Protein AF-A0A0T5ZZI3-F1 (afdb_monomer_lite)

Radius of gyration: 17.35 Å; chains: 1; bounding box: 36×36×46 Å

Structure (mmCIF, N/CA/C/O backbone):
data_AF-A0A0T5ZZI3-F1
#
_entry.id   AF-A0A0T5ZZI3-F1
#
loop_
_atom_site.group_PDB
_atom_site.id
_atom_site.type_symbol
_atom_site.label_atom_id
_atom_site.label_alt_id
_atom_site.label_comp_id
_ato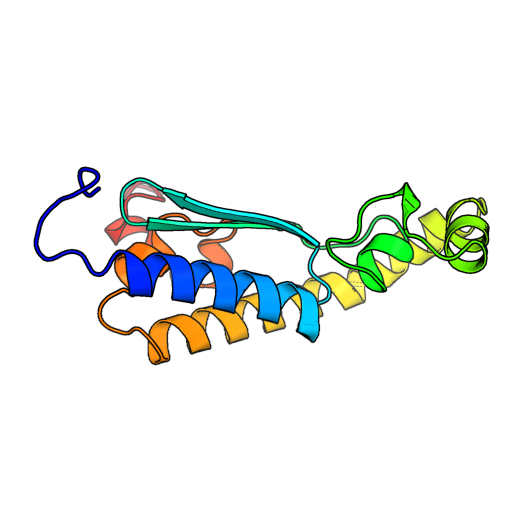m_site.label_asym_id
_atom_site.label_entity_id
_atom_site.label_seq_id
_atom_site.pdbx_PDB_ins_code
_atom_site.Cartn_x
_atom_site.Cartn_y
_atom_site.Cartn_z
_atom_site.occupancy
_atom_site.B_iso_or_equiv
_atom_site.auth_seq_id
_atom_site.auth_comp_id
_atom_site.auth_asy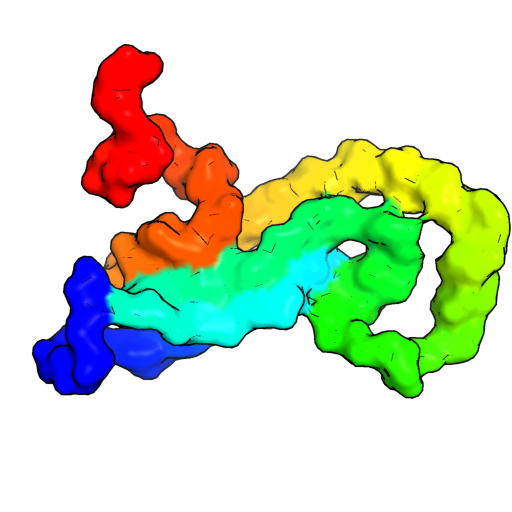m_id
_atom_site.auth_atom_id
_atom_site.pdbx_PDB_model_num
ATOM 1 N N . MET A 1 1 ? -2.257 -2.668 22.401 1.00 60.91 1 MET A N 1
ATOM 2 C CA . MET A 1 1 ? -2.099 -3.976 21.732 1.00 60.91 1 MET A CA 1
ATOM 3 C C . MET A 1 1 ? -3.069 -4.932 22.376 1.00 60.91 1 MET A C 1
ATOM 5 O O . MET A 1 1 ? -3.108 -4.968 23.602 1.00 60.91 1 MET A O 1
ATOM 9 N N . HIS A 1 2 ? -3.834 -5.647 21.559 1.00 71.31 2 HIS A N 1
ATOM 10 C CA . HIS A 1 2 ? -4.819 -6.612 22.033 1.00 71.31 2 HIS A CA 1
ATOM 11 C C . HIS A 1 2 ? -4.182 -7.986 22.211 1.00 71.31 2 HIS A C 1
ATOM 13 O O . HIS A 1 2 ? -3.252 -8.357 21.486 1.00 71.31 2 HIS A O 1
ATOM 19 N N . VAL A 1 3 ? -4.686 -8.747 23.180 1.00 72.06 3 VAL A N 1
ATOM 20 C CA . VAL A 1 3 ? -4.307 -10.156 23.338 1.00 72.06 3 VAL A CA 1
ATOM 21 C C . VAL A 1 3 ? -5.162 -10.984 22.385 1.00 72.06 3 VAL A C 1
ATOM 23 O O . VAL A 1 3 ? -6.356 -10.744 22.240 1.00 72.06 3 VAL A O 1
ATOM 26 N N . TRP A 1 4 ? -4.555 -11.955 21.704 1.00 63.12 4 TRP A N 1
ATOM 27 C CA . TRP A 1 4 ? -5.275 -12.783 20.738 1.00 63.12 4 TRP A CA 1
ATOM 28 C C . TRP A 1 4 ? -6.443 -13.518 21.415 1.00 63.12 4 TRP A C 1
ATOM 30 O O . TRP A 1 4 ? -6.237 -14.211 22.411 1.00 63.12 4 TRP A O 1
ATOM 40 N N . GLY A 1 5 ? -7.658 -13.354 20.884 1.00 65.81 5 GLY A N 1
ATOM 41 C CA . GLY A 1 5 ? -8.880 -13.912 21.475 1.00 65.81 5 GLY A CA 1
ATOM 42 C C . GLY A 1 5 ? -9.556 -13.032 22.532 1.00 65.81 5 GLY A C 1
ATOM 43 O O . GLY A 1 5 ? -10.490 -13.494 23.180 1.00 65.81 5 GLY A O 1
ATOM 44 N N . GLU A 1 6 ? -9.119 -11.780 22.704 1.00 78.75 6 GLU A N 1
ATOM 45 C CA . GLU A 1 6 ? -9.824 -10.793 23.527 1.00 78.75 6 GLU A CA 1
ATOM 46 C C . GLU A 1 6 ? -11.255 -10.574 23.003 1.00 78.75 6 GLU A C 1
ATOM 48 O O . GLU A 1 6 ? -11.475 -10.273 21.821 1.00 78.75 6 GLU A O 1
ATOM 53 N N . GLU A 1 7 ? -12.235 -10.768 23.888 1.00 71.25 7 GLU A N 1
ATOM 54 C CA . GLU A 1 7 ? -13.648 -10.542 23.594 1.00 71.25 7 GLU A CA 1
ATOM 55 C C . GLU A 1 7 ? -13.909 -9.038 23.428 1.00 71.25 7 GLU A C 1
ATOM 57 O O . GLU A 1 7 ? -13.535 -8.231 24.275 1.00 71.25 7 GLU A O 1
ATOM 62 N N . GLY A 1 8 ? -14.556 -8.654 22.324 1.00 79.88 8 GLY A N 1
ATOM 63 C CA . GLY A 1 8 ? -14.886 -7.256 22.010 1.00 79.88 8 GLY A CA 1
ATOM 64 C C . GLY A 1 8 ? -14.026 -6.616 20.916 1.00 79.88 8 GLY A C 1
ATOM 65 O O . GLY A 1 8 ? -14.394 -5.556 20.414 1.00 79.88 8 GLY A O 1
ATOM 66 N N . VAL A 1 9 ? -12.942 -7.269 20.486 1.00 84.00 9 VAL A N 1
ATOM 67 C CA . VAL A 1 9 ? -12.133 -6.824 19.341 1.00 84.00 9 VAL A CA 1
ATOM 68 C C . VAL A 1 9 ? -12.725 -7.366 18.037 1.00 84.00 9 VAL A C 1
ATOM 70 O O . VAL A 1 9 ? -13.013 -8.558 17.910 1.00 84.00 9 VAL A O 1
ATOM 73 N N . ASP A 1 10 ? -12.891 -6.499 17.037 1.00 89.50 10 ASP A N 1
ATOM 74 C CA . ASP A 1 10 ? -13.373 -6.879 15.703 1.00 89.50 10 ASP A CA 1
ATOM 75 C C . ASP A 1 10 ? -12.243 -7.503 14.859 1.00 89.50 10 ASP A C 1
ATOM 77 O O . ASP A 1 10 ? -11.739 -6.920 13.897 1.00 89.50 10 ASP A O 1
ATOM 81 N N . TRP A 1 11 ? -11.836 -8.720 15.235 1.00 89.81 11 TRP A N 1
ATOM 82 C CA . TRP A 1 11 ? -10.774 -9.490 14.572 1.00 89.81 11 TRP A CA 1
ATOM 83 C C . TRP A 1 11 ? -11.030 -9.691 13.077 1.00 89.81 11 TRP A C 1
ATOM 85 O O . TRP A 1 11 ? -10.111 -9.623 12.260 1.00 89.81 11 TRP A O 1
ATOM 95 N N . LYS A 1 12 ? -12.295 -9.915 12.709 1.00 91.38 12 LYS A N 1
ATOM 96 C CA . LYS A 1 12 ? -12.689 -10.081 11.312 1.00 91.38 12 LYS A CA 1
ATOM 97 C C . LYS A 1 12 ? -12.547 -8.770 10.545 1.00 91.38 12 LYS A C 1
ATOM 99 O O . LYS A 1 12 ? -12.008 -8.779 9.445 1.00 91.38 12 LYS A O 1
ATOM 104 N N . GLY A 1 13 ? -12.987 -7.652 11.121 1.00 93.31 13 GLY A N 1
ATOM 105 C CA . GLY A 1 13 ? -12.814 -6.332 10.526 1.00 93.31 13 GLY A CA 1
ATOM 106 C C . GLY A 1 13 ? -11.344 -5.969 10.316 1.00 93.31 13 GLY A C 1
ATOM 107 O O . GLY A 1 13 ? -11.014 -5.385 9.286 1.00 93.31 13 GLY A O 1
ATOM 108 N N . ILE A 1 14 ? -10.456 -6.368 11.232 1.00 93.75 14 ILE A N 1
ATOM 109 C CA . ILE A 1 14 ? -9.004 -6.180 11.092 1.00 93.75 14 ILE A CA 1
ATOM 110 C C . ILE A 1 14 ? -8.465 -6.961 9.885 1.00 93.75 14 ILE A C 1
ATOM 112 O O . ILE A 1 14 ? -7.774 -6.387 9.039 1.00 93.75 14 ILE A O 1
ATOM 116 N N . ASP A 1 15 ? -8.804 -8.246 9.755 1.00 93.69 15 ASP A N 1
ATOM 117 C CA . ASP A 1 15 ? -8.358 -9.0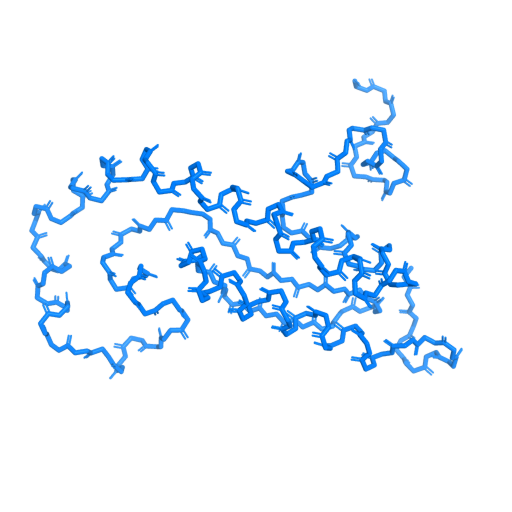61 8.616 1.00 93.69 15 ASP A CA 1
ATOM 118 C C . ASP A 1 15 ? -8.956 -8.575 7.279 1.00 93.69 15 ASP A C 1
ATOM 120 O O . ASP A 1 15 ? -8.254 -8.460 6.264 1.00 93.69 15 ASP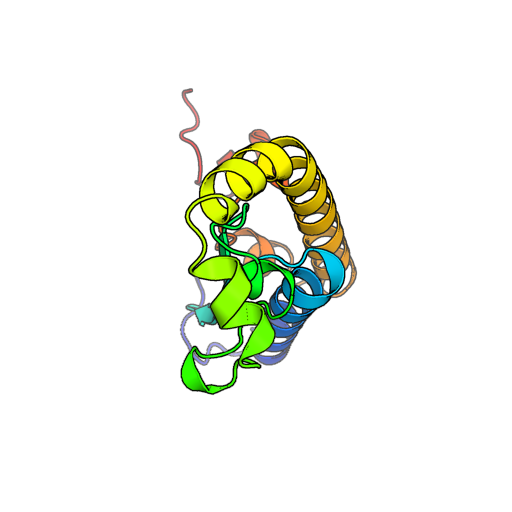 A O 1
ATOM 124 N N . ASP A 1 16 ? -10.233 -8.180 7.289 1.00 95.44 16 ASP A N 1
ATOM 125 C CA . ASP A 1 16 ? -10.921 -7.586 6.141 1.00 95.44 16 ASP A CA 1
ATOM 126 C C . ASP A 1 16 ? -10.266 -6.256 5.724 1.00 95.44 16 ASP A C 1
ATOM 128 O O . ASP A 1 16 ? -10.089 -5.995 4.527 1.00 95.44 16 ASP A O 1
ATOM 132 N N . ALA A 1 17 ? -9.862 -5.419 6.686 1.00 96.06 17 ALA A N 1
ATOM 133 C CA . ALA A 1 17 ? -9.154 -4.168 6.431 1.00 96.06 17 ALA A CA 1
ATOM 134 C C . ALA A 1 17 ? -7.756 -4.420 5.846 1.00 96.06 17 ALA A C 1
ATOM 136 O O . ALA A 1 17 ? -7.397 -3.791 4.844 1.00 96.06 17 ALA A O 1
ATOM 137 N N . ALA A 1 18 ? -6.999 -5.376 6.397 1.00 95.81 18 ALA A N 1
ATOM 138 C CA . ALA A 1 18 ? -5.689 -5.777 5.879 1.00 95.81 18 ALA A CA 1
ATOM 139 C C . ALA A 1 18 ? -5.786 -6.248 4.421 1.00 95.81 18 ALA A C 1
ATOM 141 O O . ALA A 1 18 ? -5.076 -5.746 3.541 1.00 95.81 18 ALA A O 1
ATOM 142 N N . SER A 1 19 ? -6.733 -7.151 4.152 1.00 95.62 19 SER A N 1
ATOM 143 C CA . SER A 1 19 ? -7.029 -7.663 2.814 1.00 95.62 19 SER A CA 1
ATOM 144 C C . SER A 1 19 ? -7.447 -6.544 1.861 1.00 95.62 19 SER A C 1
ATOM 146 O O . SER A 1 19 ? -6.947 -6.452 0.736 1.00 95.62 19 SER A O 1
ATOM 148 N N . TYR A 1 20 ? -8.338 -5.651 2.300 1.00 97.00 20 TYR A N 1
ATOM 149 C CA . TYR A 1 20 ? -8.803 -4.526 1.495 1.00 97.00 20 TYR A CA 1
ATOM 150 C C . TYR A 1 20 ? -7.659 -3.600 1.092 1.00 97.00 20 TYR A C 1
ATOM 152 O O . TYR A 1 20 ? -7.545 -3.258 -0.090 1.00 97.00 20 TYR A O 1
ATOM 160 N N . ILE A 1 21 ? -6.815 -3.202 2.045 1.00 97.00 21 ILE A N 1
ATOM 161 C CA . ILE A 1 21 ? -5.678 -2.320 1.784 1.00 97.00 21 ILE A CA 1
ATOM 162 C C . ILE A 1 21 ? -4.727 -3.010 0.805 1.00 97.00 21 ILE A C 1
ATOM 164 O O . ILE A 1 21 ? -4.484 -2.479 -0.278 1.00 97.00 21 ILE A O 1
ATOM 168 N N . ALA A 1 22 ? -4.274 -4.227 1.113 1.00 95.25 22 ALA A N 1
ATOM 169 C CA . ALA A 1 22 ? -3.327 -4.964 0.281 1.00 95.25 22 ALA A CA 1
ATOM 170 C C . ALA A 1 22 ? -3.806 -5.142 -1.169 1.00 95.25 22 ALA A C 1
ATOM 172 O O . ALA A 1 22 ? -3.069 -4.859 -2.119 1.00 95.25 22 ALA A O 1
ATOM 173 N N . LEU A 1 23 ? -5.059 -5.569 -1.359 1.00 94.62 23 LEU A N 1
ATOM 174 C CA . LEU A 1 23 ? -5.625 -5.788 -2.690 1.00 94.62 23 LEU A CA 1
ATOM 175 C C . LEU A 1 23 ? -5.770 -4.482 -3.476 1.00 94.62 23 LEU A C 1
ATOM 177 O O . LEU A 1 23 ? -5.496 -4.463 -4.676 1.00 94.62 23 LEU A O 1
ATOM 181 N N . ASN A 1 24 ? -6.168 -3.382 -2.830 1.00 96.69 24 ASN A N 1
ATOM 182 C CA . ASN A 1 24 ? -6.317 -2.097 -3.513 1.00 96.69 24 ASN A CA 1
ATOM 183 C C . ASN A 1 24 ? -4.966 -1.433 -3.818 1.00 96.69 24 ASN A C 1
ATOM 185 O O . ASN A 1 24 ? -4.827 -0.851 -4.895 1.00 96.69 24 ASN A O 1
ATOM 189 N N . LEU A 1 25 ? -3.962 -1.564 -2.944 1.00 95.50 25 LEU A N 1
ATOM 190 C CA . LEU A 1 25 ? -2.596 -1.103 -3.222 1.00 95.50 25 LEU A CA 1
ATOM 191 C C . LEU A 1 25 ? -2.002 -1.830 -4.436 1.00 95.50 25 LEU A C 1
ATOM 193 O O . LEU A 1 25 ? -1.477 -1.181 -5.343 1.00 95.50 25 LEU A O 1
ATOM 197 N N . ARG A 1 26 ? -2.161 -3.160 -4.514 1.00 93.25 26 ARG A N 1
ATOM 198 C CA . ARG A 1 26 ? -1.734 -3.948 -5.684 1.00 93.25 26 ARG A CA 1
ATOM 199 C C . ARG A 1 26 ? -2.516 -3.577 -6.942 1.00 93.25 26 ARG A C 1
ATOM 201 O O . ARG A 1 26 ? -1.924 -3.372 -7.996 1.00 93.25 26 ARG A O 1
ATOM 208 N N . ARG A 1 27 ? -3.846 -3.494 -6.849 1.00 92.69 27 ARG A N 1
ATOM 209 C CA . ARG A 1 27 ? -4.727 -3.273 -8.006 1.00 92.69 27 ARG A CA 1
ATOM 210 C C . ARG A 1 27 ? -4.537 -1.896 -8.631 1.00 92.69 27 ARG A C 1
ATOM 212 O O . ARG A 1 27 ? -4.452 -1.799 -9.852 1.00 92.69 27 ARG A O 1
ATOM 219 N N . TRP A 1 28 ? -4.523 -0.853 -7.806 1.00 94.12 28 TRP A N 1
ATOM 220 C CA . TRP A 1 28 ? -4.519 0.530 -8.280 1.00 94.12 28 TRP A CA 1
ATOM 221 C C . TRP A 1 28 ? -3.118 1.117 -8.302 1.00 94.12 28 TRP A C 1
ATOM 223 O O . TRP A 1 28 ? -2.733 1.713 -9.293 1.00 94.12 28 TRP A O 1
ATOM 233 N N . GLY A 1 29 ? -2.338 0.908 -7.244 1.00 93.00 29 GLY A N 1
ATOM 234 C CA . GLY A 1 29 ? -1.004 1.494 -7.135 1.00 93.00 29 GLY A CA 1
ATOM 235 C C . GLY A 1 29 ? 0.066 0.685 -7.852 1.00 93.00 29 GLY A C 1
ATOM 236 O O . GLY A 1 29 ? 1.165 1.185 -8.054 1.00 93.00 29 GLY A O 1
ATOM 237 N N . ARG A 1 30 ? -0.223 -0.575 -8.206 1.00 92.19 30 ARG A N 1
ATOM 238 C CA . ARG A 1 30 ? 0.811 -1.545 -8.597 1.00 92.19 30 ARG A CA 1
ATOM 239 C C . ARG A 1 30 ? 1.941 -1.624 -7.567 1.00 92.19 30 ARG A C 1
ATOM 241 O O . ARG A 1 30 ? 3.093 -1.846 -7.909 1.00 92.19 30 ARG A O 1
ATOM 248 N N . ILE A 1 31 ? 1.595 -1.400 -6.301 1.00 92.94 31 ILE A N 1
ATOM 249 C CA . ILE A 1 31 ? 2.540 -1.434 -5.190 1.00 92.94 31 ILE A CA 1
ATOM 250 C C . ILE A 1 31 ? 2.820 -2.898 -4.872 1.00 92.94 31 ILE A C 1
ATOM 252 O O . ILE A 1 31 ? 1.893 -3.712 -4.755 1.00 92.94 31 ILE A O 1
ATOM 256 N N . GLN A 1 32 ? 4.097 -3.226 -4.719 1.00 89.12 32 GLN A N 1
ATOM 257 C CA . GLN A 1 32 ? 4.520 -4.529 -4.240 1.00 89.12 32 GLN A CA 1
ATOM 258 C C . GLN A 1 32 ? 4.123 -4.670 -2.772 1.00 89.12 32 GLN A C 1
ATOM 260 O O . GLN A 1 32 ? 4.702 -4.044 -1.889 1.00 89.12 32 GLN A O 1
ATOM 265 N N . VAL A 1 33 ? 3.109 -5.494 -2.516 1.00 90.81 33 VAL A N 1
ATOM 266 C CA . VAL A 1 33 ? 2.730 -5.905 -1.162 1.00 90.81 33 VAL A CA 1
ATOM 267 C C . VAL A 1 33 ? 3.300 -7.299 -0.947 1.00 90.81 33 VAL A C 1
ATOM 269 O O . VAL A 1 33 ? 2.840 -8.243 -1.595 1.00 90.81 33 VAL A O 1
ATOM 272 N N . THR A 1 34 ? 4.281 -7.442 -0.063 1.00 86.94 34 THR A N 1
ATOM 273 C CA . THR A 1 34 ? 4.960 -8.720 0.218 1.00 86.94 34 THR A CA 1
ATOM 274 C C . THR A 1 34 ? 4.139 -9.616 1.135 1.00 86.94 34 THR A C 1
ATOM 276 O O . THR A 1 34 ? 4.208 -10.838 1.036 1.00 86.94 34 THR A O 1
ATOM 279 N N . GLY A 1 35 ? 3.297 -9.022 1.976 1.00 88.44 35 GLY A N 1
ATOM 280 C CA . GLY A 1 35 ? 2.372 -9.746 2.833 1.00 88.44 35 GLY A CA 1
ATOM 281 C C . GLY A 1 35 ? 1.410 -8.806 3.539 1.00 88.44 35 GLY A C 1
ATOM 282 O O . GLY A 1 35 ? 1.660 -7.610 3.654 1.00 88.44 35 GLY A O 1
ATOM 283 N N . TYR A 1 36 ? 0.307 -9.355 4.021 1.00 91.00 36 TYR A N 1
ATOM 284 C CA . TYR A 1 36 ? -0.606 -8.661 4.915 1.00 91.00 36 TYR A CA 1
ATOM 285 C C . TYR A 1 36 ? -1.181 -9.668 5.902 1.00 91.00 36 TYR A C 1
ATOM 287 O O . TYR A 1 36 ? -1.313 -10.845 5.564 1.00 91.00 36 TYR A O 1
ATOM 295 N N . LYS A 1 37 ? -1.445 -9.223 7.127 1.00 89.12 37 LYS A N 1
ATOM 296 C CA . LYS A 1 37 ? -2.031 -10.049 8.186 1.00 89.12 37 LYS A CA 1
ATOM 297 C C . LYS A 1 37 ? -2.511 -9.189 9.347 1.00 89.12 37 LYS A C 1
ATOM 299 O O . LYS A 1 37 ? -1.992 -8.093 9.563 1.00 89.12 37 LYS A O 1
ATOM 304 N N . GLU A 1 38 ? -3.432 -9.741 10.123 1.00 86.31 38 GLU A N 1
ATOM 305 C CA . GLU A 1 38 ? -3.630 -9.341 11.513 1.00 86.31 38 GLU A CA 1
ATOM 306 C C . GLU A 1 38 ? -2.364 -9.652 12.332 1.00 86.31 38 GLU A C 1
ATOM 308 O O . GLU A 1 38 ? -1.698 -10.676 12.119 1.00 86.31 38 GLU A O 1
ATOM 313 N N . LYS A 1 39 ? -1.989 -8.748 13.240 1.00 80.25 39 LYS A N 1
ATOM 314 C CA . LYS A 1 39 ? -0.943 -9.009 14.232 1.00 80.25 39 LYS A CA 1
ATOM 315 C C . LYS A 1 39 ? -1.224 -8.249 15.531 1.00 80.25 39 LYS A C 1
ATOM 317 O O . LYS A 1 39 ? -1.165 -7.033 15.536 1.00 80.25 39 LYS A O 1
ATOM 322 N N . TRP A 1 40 ? -1.434 -8.947 16.647 1.00 82.62 40 TRP A N 1
ATOM 323 C CA . TRP A 1 40 ? -1.690 -8.326 17.965 1.00 82.62 40 TRP A CA 1
ATOM 324 C C . TRP A 1 40 ? -2.892 -7.358 17.986 1.00 82.62 40 TRP A C 1
ATOM 326 O O . TRP A 1 40 ? -2.891 -6.357 18.711 1.00 82.62 40 TRP A O 1
ATOM 336 N N . GLY A 1 41 ? -3.907 -7.647 17.169 1.00 83.69 41 GLY A N 1
ATOM 337 C CA . GLY A 1 41 ? -5.096 -6.813 17.006 1.00 83.69 41 GLY A CA 1
ATOM 338 C C . GLY A 1 41 ? -4.875 -5.577 16.140 1.00 83.69 41 GLY A C 1
ATOM 339 O O . GLY A 1 41 ? -5.678 -4.656 16.203 1.00 83.69 41 GLY A O 1
ATOM 340 N N . THR A 1 42 ? -3.803 -5.524 15.346 1.00 88.50 42 THR A N 1
ATOM 341 C CA . THR A 1 42 ? -3.551 -4.438 14.390 1.00 88.50 42 THR A CA 1
ATOM 342 C C . THR A 1 42 ? -3.528 -4.950 12.955 1.00 88.50 42 THR A C 1
ATOM 344 O O . THR A 1 42 ? -3.354 -6.143 12.678 1.00 88.50 42 THR A O 1
ATOM 347 N N . VAL A 1 43 ? -3.721 -4.023 12.020 1.00 92.50 43 VAL A N 1
ATOM 348 C CA . VAL A 1 43 ? -3.633 -4.271 10.585 1.00 92.50 43 VAL A CA 1
ATOM 349 C C . VAL A 1 43 ? -2.193 -4.064 10.145 1.00 92.50 43 VAL A C 1
ATOM 351 O O . VAL A 1 43 ? -1.659 -2.962 10.256 1.00 92.50 43 VAL A O 1
ATOM 354 N N . ARG A 1 44 ? -1.580 -5.098 9.565 1.00 91.50 44 ARG A N 1
ATOM 355 C CA . ARG A 1 44 ? -0.229 -4.997 9.016 1.00 91.50 44 ARG A CA 1
ATOM 356 C C . ARG A 1 44 ? -0.208 -5.309 7.534 1.00 91.50 44 ARG A C 1
ATOM 358 O O . ARG A 1 44 ? -0.616 -6.393 7.117 1.00 91.50 44 ARG A O 1
ATOM 365 N N . VAL A 1 45 ? 0.310 -4.375 6.742 1.00 94.12 45 VAL A N 1
ATOM 366 C CA . VAL A 1 45 ? 0.465 -4.519 5.290 1.00 94.12 45 VAL A CA 1
ATOM 367 C C . VAL A 1 45 ? 1.891 -4.149 4.913 1.00 94.12 45 VAL A C 1
ATOM 369 O O . VAL A 1 45 ? 2.229 -2.971 4.862 1.00 94.12 45 VAL A O 1
ATOM 372 N N . TYR A 1 46 ? 2.697 -5.170 4.627 1.00 92.50 46 TYR A N 1
ATOM 373 C CA . TYR A 1 46 ? 4.084 -5.009 4.218 1.00 92.50 46 TYR A CA 1
ATOM 374 C C . TYR A 1 46 ? 4.153 -4.637 2.743 1.00 92.50 46 TYR A C 1
ATOM 376 O O . TYR A 1 46 ? 3.733 -5.424 1.886 1.00 92.50 46 TYR A O 1
ATOM 384 N N . CYS A 1 47 ? 4.671 -3.458 2.427 1.00 92.75 47 CYS A N 1
ATOM 385 C CA . CYS A 1 47 ? 4.740 -2.972 1.061 1.00 92.75 47 CYS A CA 1
ATOM 386 C C . CYS A 1 47 ? 5.937 -2.059 0.808 1.00 92.75 47 CYS A C 1
ATOM 388 O O . CYS A 1 47 ? 6.520 -1.503 1.729 1.00 92.75 47 CYS A O 1
ATOM 390 N N . HIS A 1 48 ? 6.306 -1.915 -0.461 1.00 90.50 48 HIS A N 1
ATOM 391 C CA . HIS A 1 48 ? 7.360 -0.997 -0.877 1.00 90.50 48 HIS A CA 1
ATOM 392 C C . HIS A 1 48 ? 6.991 -0.264 -2.161 1.00 90.50 48 HIS A C 1
ATOM 394 O O . HIS A 1 48 ? 6.349 -0.820 -3.059 1.00 90.50 48 HIS A O 1
ATOM 400 N N . PHE A 1 49 ? 7.388 1.006 -2.217 1.00 91.62 49 PHE A N 1
ATOM 401 C CA . PHE A 1 49 ? 7.279 1.835 -3.412 1.00 91.62 49 PHE A CA 1
ATOM 402 C C . PHE A 1 49 ? 8.418 1.555 -4.391 1.00 91.62 49 PHE A C 1
ATOM 404 O O . PHE A 1 49 ? 9.460 1.021 -4.020 1.00 91.62 49 PHE A O 1
ATOM 411 N N . GLY A 1 50 ? 8.211 1.962 -5.638 1.00 88.81 50 GLY A N 1
ATOM 412 C CA . GLY A 1 50 ? 9.125 1.725 -6.744 1.00 88.81 50 GLY A CA 1
ATOM 413 C C . GLY A 1 50 ? 8.873 0.391 -7.435 1.00 88.81 50 GLY A C 1
ATOM 414 O O . GLY A 1 50 ? 7.962 -0.373 -7.091 1.00 88.81 50 GLY A O 1
ATOM 415 N N . CYS A 1 51 ? 9.669 0.141 -8.466 1.00 82.44 51 CYS A N 1
ATOM 416 C CA . CYS A 1 51 ? 9.728 -1.151 -9.123 1.00 82.44 51 CYS A CA 1
ATOM 417 C C . CYS A 1 51 ? 11.107 -1.332 -9.753 1.00 82.44 51 CYS A C 1
ATOM 419 O O . CYS A 1 51 ? 11.520 -0.556 -10.610 1.00 82.44 51 CYS A O 1
ATOM 421 N N . GLU A 1 52 ? 11.792 -2.411 -9.391 1.00 76.44 52 GLU A N 1
ATOM 422 C CA . GLU A 1 52 ? 13.111 -2.713 -9.958 1.00 76.44 52 GLU A CA 1
ATOM 423 C C . GLU A 1 52 ? 13.021 -3.384 -11.338 1.00 76.44 52 GLU A C 1
ATOM 425 O O . GLU A 1 52 ? 14.029 -3.536 -12.031 1.00 76.44 52 GLU A O 1
ATOM 430 N N . ALA A 1 53 ? 11.811 -3.797 -11.731 1.00 80.12 53 ALA A N 1
ATOM 431 C CA . ALA A 1 53 ? 11.543 -4.548 -12.945 1.00 80.12 53 ALA A CA 1
ATOM 432 C C . ALA A 1 53 ? 10.070 -4.443 -13.385 1.00 80.12 53 ALA A C 1
ATOM 434 O O . ALA A 1 53 ? 9.165 -4.230 -12.568 1.00 80.12 53 ALA A O 1
ATOM 435 N N . LEU A 1 54 ? 9.819 -4.684 -14.675 1.00 81.31 54 LEU A N 1
ATOM 436 C CA . LEU A 1 54 ? 8.500 -4.665 -15.309 1.00 81.31 54 LEU A CA 1
ATOM 437 C C . LEU A 1 54 ? 7.545 -5.621 -14.610 1.00 81.31 54 LEU A C 1
ATOM 439 O O . LEU A 1 54 ? 6.373 -5.302 -14.407 1.00 81.31 54 LEU A O 1
ATOM 443 N N . PHE A 1 55 ? 8.036 -6.800 -14.233 1.00 80.62 55 PHE A N 1
ATOM 444 C CA . PHE A 1 55 ? 7.193 -7.808 -13.614 1.00 80.62 55 PHE A CA 1
ATOM 445 C C . PHE A 1 55 ? 6.599 -7.349 -12.272 1.00 80.62 55 PHE A C 1
ATOM 447 O O . PHE A 1 55 ? 5.432 -7.648 -12.011 1.00 80.62 55 PHE A O 1
ATOM 454 N N . TRP A 1 56 ? 7.337 -6.582 -11.453 1.00 78.94 56 TRP A N 1
ATOM 455 C CA . TRP A 1 56 ? 6.809 -6.012 -10.199 1.00 78.94 56 TRP A CA 1
ATOM 456 C C . TRP A 1 56 ? 5.655 -5.057 -10.457 1.00 78.94 56 TRP A C 1
ATOM 458 O O . TRP A 1 56 ? 4.699 -5.028 -9.684 1.00 78.94 56 TRP A O 1
ATOM 468 N N . PHE A 1 57 ? 5.711 -4.336 -11.572 1.00 84.06 57 PHE A N 1
ATOM 469 C CA . PHE A 1 57 ? 4.680 -3.389 -11.952 1.00 84.06 57 PHE A CA 1
ATOM 470 C C . PHE A 1 57 ? 3.447 -4.062 -12.581 1.00 84.06 57 PHE A C 1
ATOM 472 O O . PHE A 1 57 ? 2.310 -3.746 -12.226 1.00 84.06 57 PHE A O 1
ATOM 479 N N . VAL A 1 58 ? 3.634 -5.004 -13.511 1.00 84.38 58 VAL A N 1
ATOM 480 C CA . VAL A 1 58 ? 2.512 -5.625 -14.243 1.00 84.38 58 VAL A CA 1
ATOM 481 C C . VAL 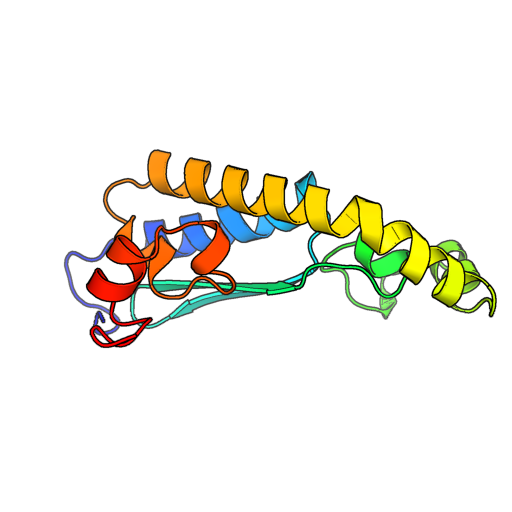A 1 58 ? 1.800 -6.679 -13.389 1.00 84.38 58 VAL A C 1
ATOM 483 O O . VAL A 1 58 ? 0.567 -6.762 -13.413 1.00 84.38 58 VAL A O 1
ATOM 486 N N . TYR A 1 59 ? 2.555 -7.435 -12.586 1.00 82.94 59 TYR A N 1
ATOM 487 C CA . TYR A 1 59 ? 2.055 -8.552 -11.780 1.00 82.94 59 TYR A CA 1
ATOM 488 C C . TYR A 1 59 ? 2.440 -8.421 -10.293 1.00 82.94 59 TYR A C 1
ATOM 490 O O . TYR A 1 59 ? 3.083 -9.316 -9.734 1.00 82.94 59 TYR A O 1
ATOM 498 N N . PRO A 1 60 ? 2.026 -7.337 -9.609 1.00 82.75 60 PRO A N 1
ATOM 499 C CA . PRO A 1 60 ? 2.354 -7.130 -8.202 1.00 82.75 60 PRO A CA 1
ATOM 500 C C . PRO A 1 60 ? 1.777 -8.268 -7.347 1.00 82.75 60 PRO A C 1
ATOM 502 O O . PRO A 1 60 ? 0.570 -8.532 -7.358 1.00 82.75 60 PRO A O 1
ATOM 505 N N . GLY A 1 61 ? 2.646 -8.955 -6.601 1.00 75.75 61 GLY A N 1
ATOM 506 C CA . GLY A 1 61 ? 2.284 -10.092 -5.748 1.00 75.75 61 GLY A CA 1
ATOM 507 C C . GLY A 1 61 ? 2.238 -11.467 -6.435 1.00 75.75 61 GLY A C 1
ATOM 508 O O . GLY A 1 61 ? 1.832 -12.432 -5.791 1.00 75.75 61 GLY A O 1
ATOM 509 N N . TRP A 1 62 ? 2.634 -11.595 -7.709 1.00 76.06 62 TRP A N 1
ATOM 510 C CA . TRP A 1 62 ? 2.798 -12.905 -8.359 1.00 76.06 62 TRP A CA 1
ATOM 511 C C . TRP A 1 62 ? 4.163 -13.530 -8.058 1.00 76.06 62 TRP A C 1
ATOM 513 O O . TRP A 1 62 ? 5.185 -12.849 -8.029 1.00 76.06 62 TRP A O 1
ATOM 523 N N . VAL A 1 63 ? 4.192 -14.857 -7.912 1.00 71.19 63 VAL A N 1
ATOM 524 C CA . VAL A 1 63 ? 5.431 -15.620 -7.689 1.00 71.19 63 VAL A CA 1
ATOM 525 C C . VAL A 1 63 ? 6.197 -15.831 -9.003 1.00 71.19 63 VAL A C 1
ATOM 527 O O . VAL A 1 63 ? 5.568 -16.054 -10.038 1.00 71.19 63 VAL A O 1
ATOM 530 N N . TYR A 1 64 ? 7.539 -15.815 -8.940 1.00 64.25 64 TYR A N 1
ATOM 531 C CA . TYR A 1 64 ? 8.486 -15.875 -10.074 1.00 64.25 64 TYR A CA 1
ATOM 532 C C . TYR A 1 64 ? 8.123 -16.848 -11.200 1.00 64.25 64 TYR A C 1
ATOM 534 O O . TYR A 1 64 ? 8.129 -16.498 -12.375 1.00 64.25 64 TYR A O 1
ATOM 542 N N . TYR A 1 65 ? 7.756 -18.077 -10.854 1.00 70.44 65 TYR A N 1
ATOM 543 C CA . TYR A 1 65 ? 7.504 -19.138 -11.830 1.00 70.44 65 TYR A CA 1
ATOM 544 C C . TYR A 1 65 ? 6.154 -19.028 -12.563 1.00 70.44 65 TYR A C 1
ATOM 546 O O . TYR A 1 65 ? 5.861 -19.861 -13.414 1.00 70.44 65 TYR A O 1
ATOM 554 N N . ARG A 1 66 ? 5.304 -18.043 -12.239 1.00 76.31 66 ARG A N 1
ATOM 555 C CA . ARG A 1 66 ? 4.016 -17.821 -12.927 1.00 76.31 66 ARG A CA 1
ATOM 556 C C . ARG A 1 66 ? 4.093 -16.764 -14.028 1.00 76.31 66 ARG A C 1
ATOM 558 O O . ARG A 1 66 ? 3.058 -16.364 -14.557 1.00 76.31 66 ARG A O 1
ATOM 565 N N . TRP A 1 67 ? 5.280 -16.252 -14.330 1.00 76.00 67 TRP A N 1
ATOM 566 C CA . TRP A 1 67 ? 5.410 -15.107 -15.220 1.00 76.00 67 TRP A CA 1
ATOM 567 C C . TRP A 1 67 ? 5.386 -15.512 -16.692 1.00 76.00 67 TRP A C 1
ATOM 569 O O . TRP A 1 67 ? 6.011 -16.504 -17.063 1.00 76.00 67 TRP A O 1
ATOM 579 N N . PRO A 1 68 ? 4.725 -14.726 -17.556 1.00 82.56 68 PRO A N 1
ATOM 580 C CA . PRO A 1 68 ? 4.852 -14.905 -18.993 1.00 82.56 68 PRO A CA 1
ATOM 581 C C . PRO A 1 68 ? 6.299 -14.687 -19.458 1.00 82.56 68 PRO A C 1
ATOM 583 O O . PRO A 1 68 ? 6.934 -13.696 -19.088 1.00 82.56 68 PRO A O 1
ATOM 586 N N . ASP A 1 69 ? 6.785 -15.552 -20.350 1.00 84.19 69 ASP A N 1
ATOM 587 C CA . ASP A 1 69 ? 8.164 -15.510 -20.864 1.00 84.19 69 ASP A CA 1
ATOM 588 C C . ASP A 1 69 ? 8.557 -14.160 -21.475 1.00 84.19 69 ASP A C 1
ATOM 590 O O . ASP A 1 69 ? 9.719 -13.758 -21.414 1.00 84.19 69 ASP A O 1
ATOM 594 N N . TRP A 1 70 ? 7.602 -13.442 -22.072 1.00 83.94 70 TRP A N 1
ATOM 595 C CA . TRP A 1 70 ? 7.870 -12.146 -22.692 1.00 83.94 70 TRP A CA 1
ATOM 596 C C . TRP A 1 70 ? 8.266 -11.078 -21.662 1.00 83.94 70 TRP A C 1
ATOM 598 O O . TRP A 1 70 ? 9.151 -10.274 -21.943 1.00 83.94 70 TRP A O 1
ATOM 608 N N . VAL A 1 71 ? 7.682 -11.106 -20.459 1.00 82.62 71 VAL A N 1
ATOM 609 C CA . VAL A 1 71 ? 8.016 -10.174 -19.367 1.00 82.62 71 VAL A CA 1
ATOM 610 C C . VAL A 1 71 ? 9.432 -10.459 -18.885 1.00 82.62 71 VAL A C 1
ATOM 612 O O . VAL A 1 71 ? 10.267 -9.563 -18.811 1.00 82.62 71 VAL A O 1
ATOM 615 N N . ALA A 1 72 ? 9.732 -11.742 -18.663 1.00 80.44 72 ALA A N 1
ATOM 616 C CA . ALA A 1 72 ? 11.039 -12.180 -18.196 1.00 80.44 72 ALA A CA 1
ATOM 617 C C . ALA A 1 72 ? 12.165 -11.885 -19.202 1.00 80.44 72 ALA A C 1
ATOM 619 O O . ALA A 1 72 ? 13.314 -11.739 -18.792 1.00 80.44 72 ALA A O 1
ATOM 620 N N . LYS A 1 73 ? 11.864 -11.817 -20.507 1.00 85.06 73 LYS A N 1
ATOM 621 C CA . LYS A 1 73 ? 12.821 -11.405 -21.549 1.00 85.06 73 LYS A CA 1
ATOM 622 C C . LYS A 1 73 ? 13.125 -9.908 -21.500 1.00 85.06 73 LYS A C 1
ATOM 624 O O . LYS A 1 73 ? 14.282 -9.539 -21.666 1.00 85.06 73 LYS A O 1
ATOM 629 N N . ILE A 1 74 ? 12.117 -9.067 -21.263 1.00 82.25 74 ILE A N 1
ATOM 630 C CA . ILE A 1 74 ? 12.306 -7.615 -21.140 1.00 82.25 74 ILE A CA 1
ATOM 631 C C . ILE A 1 74 ? 13.129 -7.302 -19.893 1.00 82.25 74 ILE A C 1
ATOM 633 O O . ILE A 1 74 ? 14.115 -6.576 -19.982 1.00 82.25 74 ILE A O 1
ATOM 637 N N . ASP A 1 75 ? 12.780 -7.899 -18.754 1.00 82.06 75 ASP A N 1
ATOM 638 C CA . ASP A 1 75 ? 13.478 -7.628 -17.495 1.00 82.06 75 ASP A CA 1
ATOM 639 C C . ASP A 1 75 ? 14.934 -8.092 -17.507 1.00 82.06 75 ASP A C 1
ATOM 641 O O . ASP A 1 75 ? 15.785 -7.422 -16.933 1.00 82.06 75 ASP A O 1
ATOM 645 N N . ARG A 1 76 ? 15.254 -9.164 -18.242 1.00 81.25 76 ARG A N 1
ATOM 646 C CA . ARG A 1 76 ? 16.634 -9.641 -18.439 1.00 81.25 76 ARG A CA 1
ATOM 647 C C . ARG A 1 76 ? 17.481 -8.787 -19.390 1.00 81.25 76 ARG A C 1
ATOM 649 O O . ARG A 1 76 ? 18.657 -9.090 -19.554 1.00 81.25 76 ARG A O 1
ATOM 656 N N . SER A 1 77 ? 16.911 -7.785 -20.058 1.00 82.25 77 SER A N 1
ATOM 657 C CA . SER A 1 77 ? 17.681 -6.918 -20.957 1.00 82.25 77 SER A CA 1
ATOM 658 C C . SER A 1 77 ? 18.467 -5.865 -20.173 1.00 82.25 77 SER A C 1
ATOM 660 O O . SER A 1 77 ? 17.933 -5.263 -19.249 1.00 82.25 77 SER A O 1
ATOM 662 N N . ASP A 1 78 ? 19.705 -5.574 -20.579 1.00 73.06 78 ASP A N 1
ATOM 663 C CA . ASP A 1 78 ? 20.575 -4.611 -19.874 1.00 73.06 78 ASP A CA 1
ATOM 664 C C . ASP A 1 78 ? 19.995 -3.186 -19.815 1.00 73.06 78 ASP A C 1
ATOM 666 O O . ASP A 1 78 ? 20.340 -2.383 -18.948 1.00 73.06 78 ASP A O 1
ATOM 670 N N . ILE A 1 79 ? 19.081 -2.862 -20.734 1.00 76.06 79 ILE A N 1
ATOM 671 C CA . ILE A 1 79 ? 18.435 -1.551 -20.824 1.00 76.06 79 ILE A CA 1
ATOM 672 C C . ILE A 1 79 ? 17.286 -1.390 -19.815 1.00 76.06 79 ILE A C 1
ATOM 674 O O . ILE A 1 79 ? 16.905 -0.263 -19.493 1.00 76.06 79 ILE A O 1
ATOM 678 N N . SER A 1 80 ? 16.736 -2.499 -19.305 1.00 75.56 80 SER A N 1
ATOM 679 C CA . SER A 1 80 ? 15.537 -2.501 -18.462 1.00 75.56 80 SER A CA 1
ATOM 680 C C . SER A 1 80 ? 15.773 -1.739 -17.157 1.00 75.56 80 SER A C 1
ATOM 682 O O . SER A 1 80 ? 15.005 -0.839 -16.825 1.00 75.56 80 SER A O 1
ATOM 684 N N . HIS A 1 81 ? 16.880 -2.011 -16.462 1.00 73.12 81 HIS A N 1
ATOM 685 C CA . HIS A 1 81 ? 17.193 -1.397 -15.171 1.00 73.12 81 HIS A CA 1
ATOM 686 C C . HIS A 1 81 ? 17.325 0.128 -15.245 1.00 73.12 81 HIS A C 1
ATOM 688 O O . HIS A 1 81 ? 16.879 0.834 -14.339 1.00 73.12 81 HIS A O 1
ATOM 694 N N . PHE A 1 82 ? 17.908 0.655 -16.326 1.00 78.19 82 PHE A N 1
ATOM 695 C CA . PHE A 1 82 ? 18.030 2.101 -16.514 1.00 78.19 82 PHE A CA 1
ATOM 696 C C . PHE A 1 82 ? 16.665 2.759 -16.747 1.00 78.19 82 PHE A C 1
ATOM 698 O O . PHE A 1 82 ? 16.350 3.777 -16.128 1.00 78.19 82 PHE A O 1
ATOM 705 N N . LEU A 1 83 ? 15.833 2.155 -17.600 1.00 80.44 83 LEU A N 1
ATOM 706 C CA . LEU A 1 83 ? 14.488 2.657 -17.874 1.00 80.44 83 LEU A CA 1
ATOM 707 C C . LEU A 1 83 ? 13.602 2.624 -16.622 1.00 80.44 83 LEU A C 1
ATOM 709 O O . LEU A 1 83 ? 12.847 3.569 -16.396 1.00 80.44 83 LEU A O 1
ATOM 713 N N . TRP A 1 84 ? 13.736 1.596 -15.777 1.00 80.50 84 TRP A N 1
ATOM 714 C CA . TRP A 1 84 ? 12.984 1.500 -14.524 1.00 80.50 84 TRP A CA 1
ATOM 715 C C . TRP A 1 84 ? 13.374 2.581 -13.525 1.00 80.50 84 TRP A C 1
ATOM 717 O O . TRP A 1 84 ? 12.489 3.265 -13.016 1.00 80.50 84 TRP A O 1
ATOM 727 N N . ARG A 1 85 ? 14.673 2.845 -13.344 1.00 79.56 85 ARG A N 1
ATOM 728 C CA . ARG A 1 85 ? 15.126 3.962 -12.498 1.00 79.56 85 ARG A CA 1
ATOM 729 C C . ARG A 1 85 ? 14.588 5.314 -12.957 1.00 79.56 85 ARG A C 1
ATOM 731 O O . ARG A 1 85 ? 14.279 6.157 -12.125 1.00 79.56 85 ARG A O 1
ATOM 738 N N . ALA A 1 86 ? 14.474 5.543 -14.265 1.00 83.44 86 ALA A N 1
ATOM 739 C CA . ALA A 1 86 ? 13.872 6.771 -14.783 1.00 83.44 86 ALA A CA 1
ATOM 740 C C . ALA A 1 86 ? 12.353 6.808 -14.540 1.00 83.44 86 ALA A C 1
ATOM 742 O O . ALA A 1 86 ? 11.810 7.837 -14.141 1.00 83.44 86 ALA A O 1
ATOM 743 N N . PHE A 1 87 ? 11.667 5.681 -14.737 1.00 86.81 87 PHE A N 1
ATOM 744 C CA . PHE A 1 87 ? 10.225 5.569 -14.529 1.00 86.81 87 PHE A CA 1
ATOM 745 C C . PHE A 1 87 ? 9.812 5.733 -13.058 1.00 86.81 87 PHE A C 1
ATOM 747 O O . PHE A 1 87 ? 8.741 6.278 -12.778 1.00 86.81 87 PHE A O 1
ATOM 754 N N . GLU A 1 88 ? 10.670 5.340 -12.113 1.00 88.69 88 GLU A N 1
ATOM 755 C CA . GLU A 1 88 ? 10.430 5.490 -10.673 1.00 88.69 88 GLU A CA 1
ATOM 756 C C . GLU A 1 88 ? 10.121 6.930 -10.251 1.00 88.69 88 GLU A C 1
ATOM 758 O O . GLU A 1 88 ? 9.276 7.136 -9.379 1.00 88.69 88 GLU A O 1
ATOM 763 N N . TRP A 1 89 ? 10.701 7.931 -10.923 1.00 88.06 89 TRP A N 1
ATOM 764 C CA . TRP A 1 89 ? 10.435 9.350 -10.653 1.00 88.06 89 TRP A CA 1
ATOM 765 C C . TRP A 1 89 ? 8.965 9.737 -10.827 1.00 88.06 89 TRP A C 1
ATOM 767 O O . TRP A 1 89 ? 8.489 10.667 -10.181 1.00 88.06 89 TRP A O 1
ATOM 777 N N . ILE A 1 90 ? 8.242 9.029 -11.693 1.00 91.12 90 ILE A N 1
ATOM 778 C CA . ILE A 1 90 ? 6.812 9.239 -11.936 1.00 91.12 90 ILE A CA 1
ATOM 779 C C . ILE A 1 90 ? 5.993 8.239 -11.118 1.00 91.12 90 ILE A C 1
ATOM 781 O O . ILE A 1 90 ? 4.963 8.590 -10.534 1.00 91.12 90 ILE A O 1
ATOM 785 N N . LEU A 1 91 ? 6.455 6.989 -11.059 1.00 92.19 91 LEU A N 1
ATOM 786 C CA . LEU A 1 91 ? 5.737 5.903 -10.410 1.00 92.19 91 LEU A CA 1
ATOM 787 C C . LEU A 1 91 ? 5.619 6.100 -8.896 1.00 92.19 91 LEU A C 1
ATOM 789 O O . LEU A 1 91 ? 4.532 5.918 -8.352 1.00 92.19 91 LEU A O 1
ATOM 793 N N . VAL A 1 92 ? 6.702 6.477 -8.213 1.00 93.75 92 VAL A N 1
ATOM 794 C CA . VAL A 1 92 ? 6.709 6.590 -6.747 1.00 93.75 92 VAL A CA 1
ATOM 795 C C . VAL A 1 92 ? 5.730 7.668 -6.261 1.00 93.75 92 VAL A C 1
ATOM 797 O O . VAL A 1 92 ? 4.892 7.346 -5.417 1.00 93.75 92 VAL A O 1
ATOM 800 N N . PRO A 1 93 ? 5.709 8.903 -6.807 1.00 95.12 93 PRO A N 1
ATOM 801 C CA . PRO A 1 93 ? 4.692 9.890 -6.435 1.00 95.12 93 PRO A CA 1
ATOM 802 C C . PRO A 1 93 ? 3.257 9.401 -6.665 1.00 95.12 93 PRO A C 1
ATOM 804 O O . PRO A 1 93 ? 2.383 9.617 -5.822 1.00 95.12 93 PRO A O 1
ATOM 807 N N . TYR A 1 94 ? 3.006 8.700 -7.776 1.00 94.56 94 TYR A N 1
ATOM 808 C CA . TYR A 1 94 ? 1.703 8.094 -8.046 1.00 94.56 94 TYR A CA 1
ATOM 809 C C . TYR A 1 94 ? 1.328 7.051 -6.984 1.00 94.56 94 TYR A C 1
ATOM 811 O O . TYR A 1 94 ? 0.227 7.092 -6.428 1.00 94.56 94 TYR A O 1
ATOM 819 N N . GLN A 1 95 ? 2.250 6.146 -6.658 1.00 95.44 95 GLN A N 1
ATOM 820 C CA . GLN A 1 95 ? 2.055 5.119 -5.639 1.00 95.44 95 GLN A CA 1
ATOM 821 C C . GLN A 1 95 ? 1.797 5.721 -4.258 1.00 95.44 95 GLN A C 1
ATOM 823 O O . GLN A 1 95 ? 0.883 5.271 -3.571 1.00 95.44 95 GLN A O 1
ATOM 828 N N . VAL A 1 96 ? 2.516 6.781 -3.883 1.00 96.06 96 VAL A N 1
ATOM 829 C CA . VAL A 1 96 ? 2.279 7.531 -2.642 1.00 96.06 96 VAL A CA 1
ATOM 830 C C . VAL A 1 96 ? 0.858 8.100 -2.610 1.00 96.06 96 VAL A C 1
ATOM 832 O O . VAL A 1 96 ? 0.154 7.954 -1.608 1.00 96.06 96 VAL A O 1
ATOM 835 N N . CYS A 1 97 ? 0.387 8.702 -3.705 1.00 96.19 97 CYS A N 1
ATOM 836 C CA . CYS A 1 97 ? -0.988 9.200 -3.799 1.00 96.19 97 CYS A CA 1
ATOM 837 C C . CYS A 1 97 ? -2.023 8.080 -3.622 1.00 96.19 97 CYS A C 1
ATOM 839 O O . CYS A 1 97 ? -2.996 8.245 -2.880 1.00 96.19 97 CYS A O 1
ATOM 841 N N . ILE A 1 98 ? -1.809 6.926 -4.262 1.00 96.62 98 ILE A N 1
ATOM 842 C CA . ILE A 1 98 ? -2.696 5.768 -4.115 1.00 96.62 98 ILE A CA 1
ATOM 843 C C . ILE A 1 98 ? -2.652 5.213 -2.692 1.00 96.62 98 ILE A C 1
ATOM 845 O O . ILE A 1 98 ? -3.709 4.927 -2.134 1.00 96.62 98 ILE A O 1
ATOM 849 N N . TYR A 1 99 ? -1.471 5.108 -2.086 1.00 96.62 99 TYR A N 1
ATOM 850 C CA . TYR A 1 99 ? -1.299 4.643 -0.713 1.00 96.62 99 TYR A CA 1
ATOM 851 C C . TYR A 1 99 ? -2.143 5.475 0.255 1.00 96.62 99 TYR A C 1
ATOM 853 O O . TYR A 1 99 ? -3.007 4.936 0.951 1.00 96.62 99 TYR A O 1
ATOM 861 N N . LYS A 1 100 ? -2.004 6.805 0.190 1.00 95.81 100 LYS A N 1
ATOM 862 C CA . LYS A 1 100 ? -2.814 7.748 0.975 1.00 95.81 100 LYS A CA 1
ATOM 863 C C . LYS A 1 100 ? -4.309 7.562 0.729 1.00 95.81 100 LYS A C 1
ATOM 865 O O . LYS A 1 100 ? -5.100 7.507 1.670 1.00 95.81 100 LYS A O 1
ATOM 870 N N . ALA A 1 101 ? -4.718 7.452 -0.534 1.00 96.38 101 ALA A N 1
ATOM 871 C CA . ALA A 1 101 ? -6.123 7.296 -0.893 1.00 96.38 101 ALA A CA 1
ATOM 872 C C . ALA A 1 101 ? -6.724 5.975 -0.382 1.00 96.38 101 ALA A C 1
ATOM 874 O O . ALA A 1 101 ? -7.868 5.965 0.073 1.00 96.38 101 ALA A O 1
ATOM 875 N N . VAL A 1 102 ? -5.978 4.869 -0.449 1.00 97.25 102 VAL A N 1
ATOM 876 C CA . VAL A 1 102 ? -6.433 3.545 -0.004 1.00 97.25 102 VAL A CA 1
ATOM 877 C C . VAL A 1 102 ? -6.569 3.494 1.515 1.00 97.25 102 VAL A C 1
ATOM 879 O O . VAL A 1 102 ? -7.627 3.085 1.991 1.00 97.25 102 VAL A O 1
ATOM 882 N N . TYR A 1 103 ? -5.577 3.977 2.268 1.00 96.44 103 TYR A N 1
ATOM 883 C CA . TYR A 1 103 ? -5.666 4.042 3.732 1.00 96.44 103 TYR A CA 1
ATOM 884 C C . TYR A 1 103 ? -6.807 4.952 4.195 1.00 96.44 103 TYR A C 1
ATOM 886 O O . TYR A 1 103 ? -7.615 4.553 5.030 1.00 96.44 103 TYR A O 1
ATOM 894 N N . ASN A 1 104 ? -6.974 6.126 3.578 1.00 94.94 104 ASN A N 1
ATOM 895 C CA . ASN A 1 104 ? -8.103 7.008 3.881 1.00 94.94 104 ASN A CA 1
ATOM 896 C C . ASN A 1 104 ? -9.462 6.348 3.605 1.00 94.94 104 ASN A C 1
ATOM 898 O O . ASN A 1 104 ? -10.417 6.552 4.353 1.00 94.94 104 ASN A O 1
ATOM 902 N N . LYS A 1 105 ? -9.573 5.552 2.534 1.00 96.75 105 LYS A N 1
ATOM 903 C CA . LYS A 1 105 ? -10.792 4.782 2.247 1.00 96.75 105 LYS A CA 1
ATOM 904 C C . LYS A 1 105 ? -11.009 3.652 3.252 1.00 96.75 105 LYS A C 1
ATOM 906 O O . LYS A 1 105 ? -12.153 3.428 3.632 1.00 96.75 105 LYS A O 1
ATOM 911 N N . ALA A 1 106 ? -9.948 2.978 3.692 1.00 96.06 106 ALA A N 1
ATOM 912 C CA . ALA A 1 106 ? -10.032 1.938 4.714 1.00 96.06 106 ALA A CA 1
ATOM 913 C C . ALA A 1 106 ? -10.527 2.517 6.048 1.00 96.06 106 ALA A C 1
ATOM 915 O O . ALA A 1 106 ? -11.521 2.037 6.578 1.00 96.06 106 ALA A O 1
ATOM 916 N N . ILE A 1 107 ? -9.946 3.623 6.518 1.00 95.06 107 ILE A N 1
ATOM 917 C CA . ILE A 1 107 ? -10.367 4.293 7.762 1.00 95.06 107 ILE A CA 1
ATOM 918 C C . ILE A 1 107 ? -11.828 4.747 7.691 1.00 95.06 107 ILE A C 1
ATOM 920 O O . ILE A 1 107 ? -12.576 4.591 8.646 1.00 95.06 107 ILE A O 1
ATOM 924 N N . LYS A 1 108 ? -12.278 5.278 6.547 1.00 95.12 108 LYS A N 1
ATOM 925 C CA . LYS A 1 108 ? -13.692 5.651 6.368 1.00 95.12 108 LYS A CA 1
ATOM 926 C C . LYS A 1 108 ? -14.635 4.449 6.378 1.00 95.12 108 LYS A C 1
ATOM 928 O O . LYS A 1 108 ? -15.804 4.603 6.715 1.00 95.12 108 LYS A O 1
ATOM 933 N N . ARG A 1 109 ? -14.151 3.280 5.958 1.00 96.69 109 ARG A N 1
ATOM 934 C CA . ARG A 1 109 ? -14.932 2.043 5.888 1.00 96.69 109 ARG A CA 1
ATOM 935 C C . ARG A 1 109 ? -14.995 1.317 7.233 1.00 96.69 109 ARG A C 1
ATOM 937 O O . ARG A 1 109 ? -16.042 0.759 7.541 1.00 96.69 109 ARG A O 1
ATOM 944 N N . TRP A 1 110 ? -13.922 1.371 8.018 1.00 96.06 110 TRP A N 1
ATOM 945 C CA . TRP A 1 110 ? -13.837 0.833 9.378 1.00 96.06 110 TRP A CA 1
ATOM 946 C C . TRP A 1 110 ? -13.400 1.933 10.356 1.00 96.06 110 TRP A C 1
ATOM 948 O O . TRP A 1 110 ? -12.266 1.922 10.836 1.00 96.06 110 TRP A O 1
ATOM 958 N N . PRO A 1 111 ? -14.273 2.916 10.639 1.00 93.88 111 PRO A N 1
ATOM 959 C CA . PRO A 1 111 ? -13.914 4.051 11.487 1.00 93.88 111 PRO A CA 1
ATOM 960 C C . PRO A 1 111 ? -13.589 3.635 12.925 1.00 93.88 111 PRO A C 1
ATOM 962 O O . PRO A 1 111 ? -12.754 4.271 13.562 1.00 93.88 111 PRO A O 1
ATOM 965 N N . HIS A 1 112 ? -14.206 2.557 13.417 1.00 92.19 112 HIS A N 1
ATOM 966 C CA . HIS A 1 112 ? -13.929 1.983 14.734 1.00 92.19 112 HIS A CA 1
ATOM 967 C C . HIS A 1 112 ? -12.576 1.271 14.819 1.00 92.19 112 HIS A C 1
ATOM 969 O O . HIS A 1 112 ? -12.077 1.127 15.922 1.00 92.19 112 HIS A O 1
ATOM 975 N N . LEU A 1 113 ? -11.978 0.883 13.683 1.00 92.88 113 LEU A N 1
ATOM 976 C CA . LEU A 1 113 ? -10.652 0.251 13.604 1.00 92.88 113 LEU A CA 1
ATOM 977 C C . LEU A 1 113 ? -9.547 1.231 13.185 1.00 92.88 113 LEU A C 1
ATOM 979 O O . LEU A 1 113 ? -8.491 0.836 12.688 1.00 92.88 113 LEU A O 1
ATOM 983 N N . ARG A 1 114 ? -9.804 2.543 13.272 1.00 91.31 114 ARG A N 1
ATOM 984 C CA . ARG A 1 114 ? -8.871 3.562 12.769 1.00 91.31 114 ARG A CA 1
ATOM 985 C C . ARG A 1 114 ? -7.488 3.423 13.401 1.00 91.31 114 ARG A C 1
ATOM 987 O O . ARG A 1 114 ? -6.495 3.594 12.698 1.00 91.31 114 ARG A O 1
ATOM 994 N N . GLN A 1 115 ? -7.434 3.169 14.705 1.00 89.19 115 GLN A N 1
ATOM 995 C CA . GLN A 1 115 ? -6.178 3.047 15.432 1.00 89.19 115 GLN A CA 1
ATOM 996 C C . GLN A 1 115 ? -5.419 1.808 14.956 1.00 89.19 115 GLN A C 1
ATOM 998 O O . GLN A 1 115 ? -4.291 1.918 14.497 1.00 89.19 115 GLN A O 1
ATOM 1003 N N . GLU A 1 116 ? -6.087 0.665 14.927 1.00 91.31 116 GLU A N 1
ATOM 1004 C CA . GLU A 1 116 ? -5.584 -0.636 14.497 1.00 91.31 116 GLU A CA 1
ATOM 1005 C C . GLU A 1 116 ? -5.066 -0.602 13.054 1.00 91.31 116 GLU A C 1
ATOM 1007 O O . GLU A 1 116 ? -4.055 -1.235 12.749 1.00 91.31 116 GLU A O 1
ATOM 1012 N N . ILE A 1 117 ? -5.722 0.167 12.175 1.00 92.94 117 ILE A N 1
ATOM 1013 C CA . ILE A 1 117 ? -5.301 0.401 10.785 1.00 92.94 117 ILE A CA 1
ATOM 1014 C C . ILE A 1 117 ? -3.997 1.206 10.700 1.00 92.94 117 ILE A C 1
ATOM 1016 O O . ILE A 1 117 ? -3.189 0.983 9.798 1.00 92.94 117 ILE A O 1
ATOM 1020 N N . LEU A 1 118 ? -3.805 2.172 11.596 1.00 91.25 118 LEU A N 1
ATOM 1021 C CA . LEU A 1 118 ? -2.701 3.129 11.536 1.00 91.25 118 LEU A CA 1
ATOM 1022 C C . LEU A 1 118 ? -1.478 2.708 12.366 1.00 91.25 118 LEU A C 1
ATOM 1024 O O . LEU A 1 118 ? -0.360 3.083 12.019 1.00 91.25 118 LEU A O 1
ATOM 1028 N N . THR A 1 119 ? -1.670 1.917 13.426 1.00 87.44 119 THR A N 1
ATOM 1029 C CA . THR A 1 119 ? -0.629 1.528 14.396 1.00 87.44 119 THR A CA 1
ATOM 1030 C C . THR A 1 119 ? 0.475 0.630 13.833 1.00 87.44 119 THR A C 1
ATOM 1032 O O . THR A 1 119 ? 1.558 0.611 14.400 1.00 87.44 119 THR A O 1
ATOM 1035 N N . ASP A 1 120 ? 0.264 -0.086 12.729 1.00 85.38 120 ASP A N 1
ATOM 1036 C CA . ASP A 1 120 ? 1.293 -0.956 12.123 1.00 85.38 120 ASP A CA 1
ATOM 1037 C C . ASP A 1 120 ? 1.401 -0.750 10.597 1.00 85.38 120 ASP A C 1
ATOM 1039 O O . ASP A 1 120 ? 1.776 -1.659 9.850 1.00 85.38 120 ASP A O 1
ATOM 1043 N N . CYS A 1 121 ? 1.066 0.449 10.108 1.00 89.50 121 CYS A N 1
ATOM 1044 C CA . CYS A 1 121 ? 1.238 0.776 8.694 1.00 89.50 121 CYS A CA 1
ATOM 1045 C C . CYS A 1 121 ? 2.718 1.046 8.352 1.00 89.50 121 CYS A C 1
ATOM 1047 O O . CYS A 1 121 ? 3.437 1.656 9.137 1.00 89.50 121 CYS A O 1
ATOM 1049 N N . ASP A 1 122 ? 3.177 0.599 7.177 1.00 89.25 122 ASP A N 1
ATOM 1050 C CA . ASP A 1 122 ? 4.602 0.655 6.791 1.00 89.25 122 ASP A CA 1
ATOM 1051 C C . ASP A 1 122 ? 5.128 2.085 6.564 1.00 89.25 122 ASP A C 1
ATOM 1053 O O . ASP A 1 122 ? 6.304 2.357 6.793 1.00 89.25 122 ASP A O 1
ATOM 1057 N N . TYR A 1 123 ? 4.255 2.999 6.125 1.00 90.25 123 TYR A N 1
ATOM 1058 C CA . TYR A 1 123 ? 4.585 4.404 5.848 1.00 90.25 123 TYR A CA 1
ATOM 1059 C C . TYR A 1 123 ? 3.645 5.357 6.607 1.00 90.25 123 TYR A C 1
ATOM 1061 O O . TYR A 1 123 ? 2.736 5.944 6.001 1.00 90.25 123 TYR A O 1
ATOM 1069 N N . PRO A 1 124 ? 3.799 5.473 7.941 1.00 86.69 124 PRO A N 1
ATOM 1070 C CA . PRO A 1 124 ? 2.915 6.266 8.798 1.00 86.69 124 PRO A CA 1
ATOM 1071 C C . PRO A 1 124 ? 2.966 7.765 8.486 1.00 86.69 124 PRO A C 1
ATOM 1073 O O . PRO A 1 124 ? 1.946 8.453 8.546 1.00 86.69 124 PRO A O 1
ATOM 1076 N N . ASP A 1 125 ? 4.126 8.259 8.067 1.00 86.38 125 ASP A N 1
ATOM 1077 C CA . ASP A 1 125 ? 4.400 9.641 7.672 1.00 86.38 125 ASP A CA 1
ATOM 1078 C C . ASP A 1 125 ? 3.574 10.126 6.477 1.00 86.38 125 ASP A C 1
ATOM 1080 O O . ASP A 1 125 ? 3.284 11.316 6.343 1.00 86.38 125 ASP A O 1
ATOM 1084 N N . LEU A 1 126 ? 3.146 9.201 5.620 1.00 88.81 126 LEU A N 1
ATOM 1085 C CA . LEU A 1 126 ? 2.332 9.527 4.458 1.00 88.81 126 LEU A CA 1
ATOM 1086 C C . LEU A 1 126 ? 0.849 9.684 4.802 1.00 88.81 126 LEU A C 1
ATOM 1088 O O . LEU A 1 126 ? 0.138 10.400 4.093 1.00 88.81 126 LEU A O 1
ATOM 1092 N N . VAL A 1 127 ? 0.371 9.015 5.850 1.00 87.56 127 VAL A N 1
ATOM 1093 C CA . VAL A 1 127 ? -1.062 8.920 6.183 1.00 87.56 127 VAL A CA 1
ATOM 1094 C C . VAL A 1 127 ? -1.444 9.658 7.463 1.00 87.56 127 VAL A C 1
ATOM 1096 O O . VAL A 1 127 ? -2.619 9.972 7.646 1.00 87.56 127 VAL A O 1
ATOM 1099 N N . MET A 1 128 ? -0.477 9.977 8.322 1.00 82.69 128 MET A N 1
ATOM 1100 C CA . MET A 1 128 ? -0.687 10.661 9.595 1.00 82.69 128 MET A CA 1
ATOM 1101 C C . MET A 1 128 ? 0.113 11.959 9.667 1.00 82.69 128 MET A C 1
ATOM 1103 O O . MET A 1 128 ? 1.254 12.027 9.213 1.00 82.69 128 MET A O 1
ATOM 1107 N N . SER A 1 129 ? -0.461 12.987 10.300 1.00 79.44 129 SER A N 1
ATOM 1108 C CA . SER A 1 129 ? 0.313 14.171 10.681 1.00 79.44 129 SER A CA 1
ATOM 1109 C C . SER A 1 129 ? 1.323 13.821 11.777 1.00 79.44 129 SER A C 1
ATOM 1111 O O . SER A 1 129 ? 1.200 12.795 12.450 1.00 79.44 129 SER A O 1
ATOM 1113 N N . LYS A 1 130 ? 2.322 14.686 11.982 1.00 75.25 130 LYS A N 1
ATOM 1114 C CA . LYS A 1 130 ? 3.317 14.493 13.045 1.00 75.25 130 LYS A CA 1
ATOM 1115 C C . LYS A 1 130 ? 2.680 14.460 14.437 1.00 75.25 130 LYS A C 1
ATOM 1117 O O . LYS A 1 130 ? 3.147 13.705 15.283 1.00 75.25 130 LYS A O 1
ATOM 1122 N N . GLU A 1 131 ? 1.610 15.225 14.675 1.00 75.19 131 GLU A N 1
ATOM 1123 C CA . GLU A 1 131 ? 0.908 15.188 15.965 1.00 75.19 131 GLU A CA 1
ATOM 1124 C C . GLU A 1 131 ? 0.274 13.815 16.218 1.00 75.19 131 GLU A C 1
ATOM 1126 O O . GLU A 1 131 ? 0.447 13.245 17.291 1.00 75.19 131 GLU A O 1
ATOM 1131 N N . VAL A 1 132 ? -0.387 13.250 15.203 1.00 75.44 132 VAL A N 1
ATOM 1132 C CA . VAL A 1 132 ? -1.022 11.925 15.289 1.00 75.44 132 VAL A CA 1
ATOM 1133 C C . VAL A 1 132 ? 0.028 10.819 15.443 1.00 75.44 132 VAL A C 1
ATOM 1135 O O . VAL A 1 132 ? -0.178 9.852 16.168 1.00 75.44 132 VAL A O 1
ATOM 1138 N N . GLN A 1 133 ? 1.192 10.964 14.810 1.00 73.69 133 GLN A N 1
ATOM 1139 C CA . GLN A 1 133 ? 2.300 10.024 14.996 1.00 73.69 133 GLN A CA 1
ATOM 1140 C C . GLN A 1 133 ? 2.837 10.034 16.434 1.00 73.69 133 GLN A C 1
ATOM 1142 O O . GLN A 1 133 ? 3.125 8.965 16.970 1.00 73.69 133 GLN A O 1
ATOM 1147 N N . ARG A 1 134 ? 2.926 11.208 17.078 1.00 76.75 134 ARG A N 1
ATOM 1148 C CA . ARG A 1 134 ? 3.305 11.326 18.498 1.00 76.75 134 ARG A CA 1
ATOM 1149 C C . ARG A 1 134 ? 2.259 10.705 19.423 1.00 76.75 134 ARG A C 1
ATOM 1151 O O . ARG A 1 134 ? 2.634 9.990 20.343 1.00 76.75 134 ARG A O 1
ATOM 1158 N N . GLU A 1 135 ? 0.969 10.919 19.156 1.00 77.31 135 GLU A N 1
ATOM 1159 C CA . GLU A 1 135 ? -0.135 10.295 19.911 1.00 77.31 135 GLU A CA 1
ATOM 1160 C C . GLU A 1 135 ? -0.016 8.764 19.928 1.00 77.31 135 GLU A C 1
ATOM 1162 O O . GLU A 1 135 ? -0.210 8.126 20.961 1.00 77.31 135 GLU A O 1
ATOM 1167 N N . TYR A 1 136 ? 0.369 8.179 18.794 1.00 72.06 136 TYR A N 1
ATOM 1168 C CA . TYR A 1 136 ? 0.569 6.739 18.658 1.00 72.06 136 TYR A CA 1
ATOM 1169 C C . TYR A 1 136 ? 1.984 6.253 19.030 1.00 72.06 136 TYR A C 1
ATOM 1171 O O . TYR A 1 136 ? 2.257 5.063 18.892 1.00 72.06 136 TYR A O 1
ATOM 1179 N N . GLY A 1 137 ? 2.875 7.131 19.509 1.00 72.00 137 GLY A N 1
ATOM 1180 C CA . GLY A 1 137 ? 4.211 6.766 19.999 1.00 72.0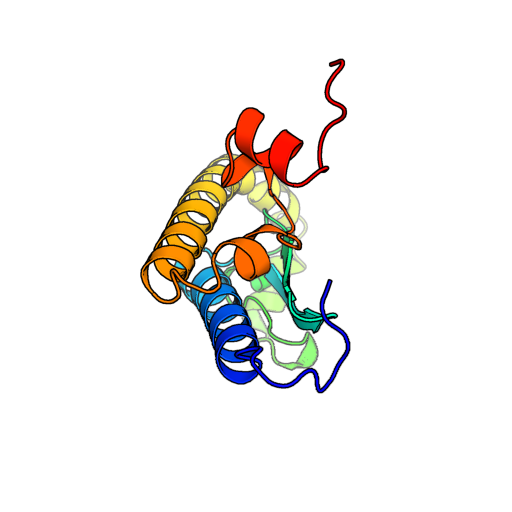0 137 GLY A CA 1
ATOM 1181 C C . GLY A 1 137 ? 5.249 6.436 18.918 1.00 72.00 137 GLY A C 1
ATOM 1182 O O . GLY A 1 137 ? 6.197 5.708 19.195 1.00 72.00 137 GLY A O 1
ATOM 1183 N N . TRP A 1 138 ? 5.079 6.938 17.690 1.00 64.50 138 TRP A N 1
ATOM 1184 C CA . TRP A 1 138 ? 6.000 6.680 16.569 1.00 64.50 138 TRP A CA 1
ATOM 1185 C C . TRP A 1 138 ? 7.179 7.645 16.479 1.00 64.50 138 TRP A C 1
ATOM 1187 O O . TRP A 1 138 ? 8.203 7.313 15.886 1.00 64.50 138 TRP A O 1
ATOM 1197 N N . ILE A 1 139 ? 7.013 8.857 17.005 1.00 73.12 139 ILE A N 1
ATOM 1198 C CA . ILE A 1 139 ? 8.048 9.889 17.046 1.00 73.12 139 ILE A CA 1
ATOM 1199 C C . ILE A 1 139 ? 8.125 10.385 18.486 1.00 73.12 139 ILE A C 1
ATOM 1201 O O . ILE A 1 139 ? 7.085 10.649 19.095 1.00 73.12 139 ILE A O 1
ATOM 1205 N N . ASP A 1 140 ? 9.341 10.541 19.004 1.00 67.62 140 ASP A N 1
ATOM 1206 C CA . ASP A 1 140 ? 9.572 11.131 20.319 1.00 67.62 140 ASP A CA 1
ATOM 1207 C C . ASP A 1 140 ? 8.993 12.555 20.381 1.00 67.62 140 ASP A C 1
ATOM 1209 O O . ASP A 1 140 ? 9.084 13.339 19.426 1.00 67.62 140 ASP A O 1
ATOM 1213 N N . SER A 1 141 ? 8.396 12.907 21.521 1.00 60.38 141 SER A N 1
ATOM 1214 C CA . SER A 1 141 ? 7.761 14.214 21.745 1.00 60.38 141 SER A CA 1
ATOM 1215 C C . SER A 1 141 ? 8.719 15.402 21.608 1.00 60.38 141 SER A C 1
ATOM 1217 O O . SER A 1 141 ? 8.257 16.527 21.418 1.00 60.38 141 SER A O 1
ATOM 1219 N N . ASP A 1 142 ? 10.027 15.141 21.640 1.00 55.94 142 ASP A N 1
ATOM 1220 C CA . ASP A 1 142 ? 11.074 16.140 21.864 1.00 55.94 142 ASP A CA 1
ATOM 1221 C C . ASP A 1 142 ? 11.912 16.451 20.604 1.00 55.94 142 ASP A C 1
ATOM 1223 O O . ASP A 1 142 ? 13.009 16.999 20.709 1.00 55.94 142 ASP A O 1
ATOM 1227 N N . SER A 1 143 ? 11.403 16.121 19.407 1.00 50.12 143 SER A N 1
ATOM 1228 C CA . SER A 1 143 ? 12.047 16.412 18.108 1.00 50.12 143 SER A CA 1
ATOM 1229 C C . SER A 1 143 ? 11.338 17.472 17.269 1.00 50.12 143 SER A C 1
ATOM 1231 O O . SER A 1 143 ? 10.079 17.478 17.222 1.00 50.12 143 SER A O 1
#

Sequence (143 aa):
MHVWGEEGVDWKGIDDAASYIALNLRRWGRIQVTGYKEKWGTVRVYCHFGCEALFWFVYPGWVYYRWPDWVAKIDRSDISHFLWRAFEWILVPYQVCIYKAVYNKAIKRWPHLRQEILTDCDYPDLVMSKEVQREYGWIDSDS

Foldseek 3Di:
DADPPDPPQPQVLLAVLLVQLQVQLCPQLLWAFPDWDDDRSATATRTDAFDQAPCSNPPRPDDPVVDDPVRVVLRPDPVGRVVRVVCSVVSRVSSLVSSQVSLVVSCVVCVVCNCRHQLHYPCNVSNDDPVVCVVSPNDDPPD

pLDDT: mean 85.19, std 9.8, range [50.12, 97.25]

Secondary structure (DSSP, 8-state):
-PPTT-TT--HHHHHHHHHHHHHHIIIII--EEEEEEEETTEEEEEEE-S-SSHHHHHSTT--GGGS-HHHHHHHTSTTHHHHHHHHHHHHHHHHHHHHHHHHHHHHHHSGGGHHHHHTTBS-HHHHS-HHHHHHTTSS-TT-